Protein AF-R7ILQ0-F1 (afdb_monomer)

Secondary structure (DSSP, 8-state):
-------PPPHHHHHS-HHHHTT-SS-HHHHHTTB-HHHHHHHHHHHHTTTSS-HHHHHHHHHHHHHHHHH-TT---B--TTHHHHHHHHHHHHHT-SSHHHHHHHHHHHHHHHHHHHS-TTT-HHHHHHHHHHHHHHHHHHH-

Nearest PDB structures (foldseek):
  8tn1-assembly1_B  TM=2.623E-01  e=5.154E+00  synthetic construct
  5oxf-assembly1_A  TM=2.285E-01  e=9.347E+00  Campylobacter jejuni

pLDDT: mean 87.22, std 15.21, range [43.28, 98.5]

Foldseek 3Di:
DDDPPPPPDDPCCVVPNPLLVVQFVDDLCVQLVQFDPLLSQLLVLLSCLVRPPHNLVSLVVSLVSLVVCLVPVVHQGGNPVPNVVVLVRLLVSLCPDPPNLSSVLSSQLSVLSVVLSVDRSVPSVVSSVSNSVSSVSSNVVVVD

Radius of gyration: 16.7 Å; Cα contacts (8 Å, |Δi|>4): 159; chains: 1; bounding box: 58×44×39 Å

Mean predicted aligned error: 7.07 Å

Sequence (144 aa):
MPISEVAGASKEAVNHPSHYAAHYRREVIELTSHFDFTTGNALKYVLRCRFKGRPTEDLQKAHWYLNYFSDHPESGFLKSEGLEPVLADFLTDLANQKDQLFGEEAGRFVRNLVAAVQLAPEFWAPELEAAKTALETLIKASEA

Solvent-accessible surface area (backbone atoms only — not comparable to full-atom values): 7935 Å² total; per-residue (Å²): 132,85,80,78,80,77,80,69,78,49,70,56,57,72,78,57,39,68,83,51,65,78,66,34,99,61,59,70,62,69,56,31,68,32,34,34,76,51,63,18,46,22,50,49,24,55,76,41,17,85,73,75,84,45,38,43,64,26,33,53,49,15,52,51,30,51,51,51,35,73,76,36,68,89,51,49,55,62,50,67,83,78,37,62,71,50,49,50,50,53,46,53,37,26,66,66,36,90,54,54,68,57,14,52,30,53,36,47,22,53,54,20,47,57,51,22,42,72,39,57,83,93,62,18,59,67,31,45,51,50,19,50,54,24,46,54,52,53,36,58,63,58,76,108

Structure (mmCIF, N/CA/C/O backbone):
data_AF-R7ILQ0-F1
#
_entry.id   AF-R7ILQ0-F1
#
loop_
_atom_site.group_PDB
_atom_site.id
_atom_site.type_symbol
_atom_site.label_atom_id
_atom_site.label_alt_id
_atom_site.label_comp_id
_atom_site.label_asym_id
_atom_site.label_entity_id
_atom_site.label_seq_id
_atom_site.pdbx_PDB_ins_code
_atom_site.Cartn_x
_atom_site.Cartn_y
_atom_site.Cartn_z
_atom_site.occupancy
_atom_site.B_iso_or_equiv
_atom_site.auth_seq_id
_atom_site.auth_comp_id
_atom_site.auth_asym_id
_atom_site.auth_atom_id
_atom_site.pdbx_PDB_model_num
ATOM 1 N N . MET A 1 1 ? -39.897 -33.318 6.887 1.00 43.28 1 MET A N 1
ATOM 2 C CA . MET A 1 1 ? -39.247 -32.087 7.386 1.00 43.28 1 MET A CA 1
ATOM 3 C C . MET A 1 1 ? -38.872 -31.252 6.176 1.00 43.28 1 MET A C 1
ATOM 5 O O . MET A 1 1 ? -38.274 -31.839 5.280 1.00 43.28 1 MET A O 1
ATOM 9 N N . PRO A 1 2 ? -39.259 -29.970 6.068 1.00 51.66 2 PRO A N 1
ATOM 10 C CA . PRO A 1 2 ? -38.784 -29.157 4.965 1.00 51.66 2 PRO A CA 1
ATOM 11 C C . PRO A 1 2 ? -37.324 -28.786 5.238 1.00 51.66 2 PRO A C 1
ATOM 13 O O . PRO A 1 2 ? -36.953 -28.398 6.344 1.00 51.66 2 PRO A O 1
ATOM 16 N N . ILE A 1 3 ? -36.500 -28.986 4.221 1.00 52.72 3 ILE A N 1
ATOM 17 C CA . ILE A 1 3 ? -35.118 -28.522 4.138 1.00 52.72 3 ILE A CA 1
ATOM 18 C C . ILE A 1 3 ? -35.160 -26.993 4.128 1.00 52.72 3 ILE A C 1
ATOM 20 O O . ILE A 1 3 ? -35.734 -26.399 3.219 1.00 52.72 3 ILE A O 1
ATOM 24 N N . SER A 1 4 ? -34.616 -26.369 5.173 1.00 52.75 4 SER A N 1
ATOM 25 C CA . SER A 1 4 ? -34.466 -24.920 5.256 1.00 52.75 4 SER A CA 1
ATOM 26 C C . SER A 1 4 ? -33.543 -24.450 4.136 1.00 52.75 4 SER A C 1
ATOM 28 O O . SER A 1 4 ? -32.3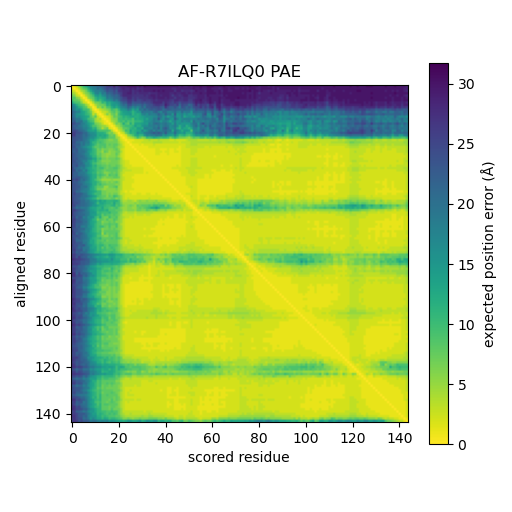84 -24.862 4.067 1.00 52.75 4 SER A O 1
ATOM 30 N N . GLU A 1 5 ? -34.072 -23.600 3.269 1.00 48.91 5 GLU A N 1
ATOM 31 C CA . GLU A 1 5 ? -33.345 -22.928 2.204 1.00 48.91 5 GLU A CA 1
ATOM 32 C C . GLU A 1 5 ? -32.242 -22.064 2.833 1.00 48.91 5 GLU A C 1
ATOM 34 O O . GLU A 1 5 ? -32.508 -21.073 3.515 1.00 48.91 5 GLU A O 1
ATOM 39 N N . VAL A 1 6 ? -30.985 -22.491 2.684 1.00 56.09 6 VAL A N 1
ATOM 40 C CA . VAL A 1 6 ? -29.831 -21.679 3.071 1.00 56.09 6 VAL A CA 1
ATOM 41 C C . VAL A 1 6 ? -29.807 -20.511 2.098 1.00 56.09 6 VAL A C 1
ATOM 43 O O . VAL A 1 6 ? -29.446 -20.684 0.936 1.00 56.09 6 VAL A O 1
ATOM 46 N N . ALA A 1 7 ? -30.244 -19.341 2.565 1.00 52.03 7 ALA A N 1
ATOM 47 C CA . ALA A 1 7 ? -30.179 -18.098 1.815 1.00 52.03 7 ALA A CA 1
ATOM 48 C C . ALA A 1 7 ? -28.721 -17.851 1.397 1.00 52.03 7 ALA A C 1
ATOM 50 O O . ALA A 1 7 ? -27.888 -17.424 2.198 1.00 52.03 7 ALA A O 1
ATOM 51 N N . GLY A 1 8 ? -28.399 -18.191 0.148 1.00 47.47 8 GLY A N 1
ATOM 52 C CA . GLY A 1 8 ? -27.105 -17.902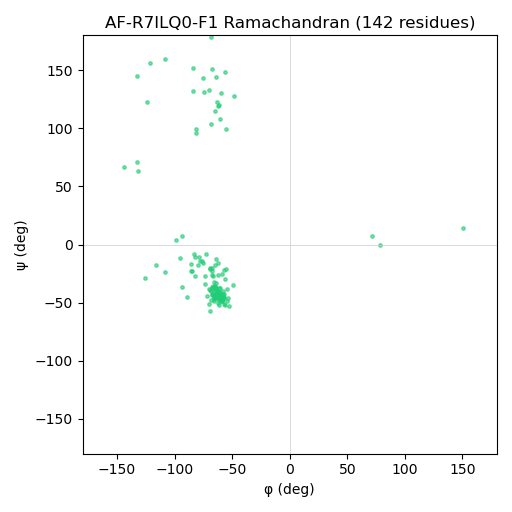 -0.445 1.00 47.47 8 GLY A CA 1
ATOM 53 C C . GLY A 1 8 ? -26.896 -16.395 -0.435 1.00 47.47 8 GLY A C 1
ATOM 54 O O . GLY A 1 8 ? -27.78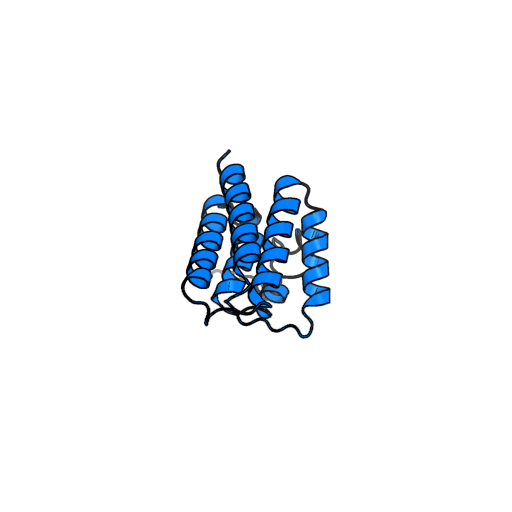6 -15.646 -0.843 1.00 47.47 8 GLY A O 1
ATOM 55 N N . ALA A 1 9 ? -25.737 -15.948 0.053 1.00 54.34 9 ALA A N 1
ATOM 56 C CA . ALA A 1 9 ? -25.333 -14.553 -0.066 1.00 54.34 9 ALA A CA 1
ATOM 57 C C . ALA A 1 9 ? -25.545 -14.105 -1.523 1.00 54.34 9 ALA A C 1
ATOM 59 O O . ALA A 1 9 ? -25.131 -14.804 -2.452 1.00 54.34 9 ALA A O 1
ATOM 60 N N . SER A 1 10 ? -26.255 -12.990 -1.725 1.00 52.25 10 SER A N 1
ATOM 61 C CA . SER A 1 10 ? -26.574 -12.506 -3.070 1.00 52.25 10 SER A CA 1
ATOM 62 C C . SER A 1 10 ? -25.285 -12.311 -3.874 1.00 52.25 10 SER A C 1
ATOM 64 O O . SER A 1 10 ? -24.246 -11.961 -3.310 1.00 52.25 10 SER A O 1
ATOM 66 N N . LYS A 1 11 ? -25.336 -12.507 -5.200 1.00 55.91 11 LYS A N 1
ATOM 67 C CA . LYS A 1 11 ? -24.202 -12.186 -6.089 1.00 55.91 11 LYS A CA 1
ATOM 68 C C . LYS A 1 11 ? -23.664 -10.776 -5.827 1.00 55.91 11 LYS A C 1
ATOM 70 O O . LYS A 1 11 ? -22.459 -10.594 -5.852 1.00 55.91 11 LYS A O 1
ATOM 75 N N . GLU A 1 12 ? -24.535 -9.831 -5.485 1.00 58.06 12 GLU A N 1
ATOM 76 C CA . GLU A 1 12 ? -24.178 -8.470 -5.077 1.00 58.06 12 GLU A CA 1
ATOM 77 C C . GLU A 1 12 ? -23.335 -8.412 -3.799 1.00 58.06 12 GLU A C 1
ATOM 79 O O . GLU A 1 12 ? -22.376 -7.661 -3.742 1.00 58.06 12 GLU A O 1
ATOM 84 N N . ALA A 1 13 ? -23.625 -9.225 -2.780 1.00 56.88 13 ALA A N 1
ATOM 85 C CA . ALA A 1 13 ? -22.817 -9.267 -1.559 1.00 56.88 13 ALA A CA 1
ATOM 86 C C . ALA A 1 13 ? -21.403 -9.831 -1.799 1.00 56.88 13 ALA A C 1
ATOM 88 O O . ALA A 1 13 ? -20.497 -9.567 -1.008 1.00 56.88 13 ALA A O 1
ATOM 89 N N . VAL A 1 14 ? -21.229 -10.615 -2.869 1.00 60.88 14 VAL A N 1
ATOM 90 C CA . VAL A 1 14 ? -19.943 -11.186 -3.298 1.00 60.88 14 VAL A CA 1
ATOM 91 C C . VAL A 1 14 ? -19.205 -10.240 -4.245 1.00 60.88 14 VAL A C 1
ATOM 93 O O . VAL A 1 14 ? -18.008 -10.035 -4.075 1.00 60.88 14 VAL A O 1
ATOM 96 N N . ASN A 1 15 ? -19.918 -9.669 -5.216 1.00 59.16 15 ASN A N 1
ATOM 97 C CA . ASN A 1 15 ? -19.357 -8.814 -6.259 1.00 59.16 15 ASN A CA 1
ATOM 98 C C . ASN A 1 15 ? -19.166 -7.368 -5.799 1.00 59.16 15 ASN A C 1
ATOM 100 O O . ASN A 1 15 ? -18.285 -6.726 -6.336 1.00 59.16 15 ASN A O 1
ATOM 104 N N . HIS A 1 16 ? -19.963 -6.898 -4.830 1.00 56.72 16 HIS A N 1
ATOM 105 C CA . HIS A 1 16 ? -19.955 -5.547 -4.254 1.00 56.72 16 HIS A CA 1
ATOM 106 C C . HIS A 1 16 ? -20.254 -5.581 -2.742 1.00 56.72 16 HIS A C 1
ATOM 108 O O . HIS A 1 16 ? -21.312 -5.125 -2.288 1.00 56.72 16 HIS A O 1
ATOM 114 N N . PRO A 1 17 ? -19.363 -6.148 -1.906 1.00 58.56 17 PRO A N 1
ATOM 115 C CA . PRO A 1 17 ? -19.637 -6.278 -0.482 1.00 58.56 17 PRO A CA 1
ATOM 116 C C . PRO A 1 17 ? -19.789 -4.893 0.165 1.00 58.56 17 PRO A C 1
ATOM 118 O O . PRO A 1 17 ? -18.867 -4.076 0.153 1.00 58.56 17 PRO A O 1
ATOM 121 N N . SER A 1 18 ? -20.937 -4.640 0.798 1.00 55.31 18 SER A N 1
ATOM 122 C CA . SER A 1 18 ? -21.299 -3.328 1.367 1.00 55.31 18 SER A CA 1
ATOM 123 C C . SER A 1 18 ? -20.304 -2.770 2.395 1.00 55.31 18 SER A C 1
ATOM 125 O O . SER A 1 18 ? -20.247 -1.561 2.602 1.00 55.31 18 SER A O 1
ATOM 127 N N . HIS A 1 19 ? -19.490 -3.628 3.017 1.00 57.44 19 HIS A N 1
ATOM 128 C CA . HIS A 1 19 ? -18.466 -3.231 3.985 1.00 57.44 19 HIS A CA 1
ATOM 129 C C . HIS A 1 19 ? -17.180 -2.665 3.352 1.00 57.44 19 HIS A C 1
ATOM 131 O O . HIS A 1 19 ? -16.371 -2.103 4.081 1.00 57.44 19 HIS A O 1
ATOM 137 N N . TYR A 1 20 ? -16.984 -2.773 2.030 1.00 46.91 20 TYR A N 1
ATOM 138 C CA . TYR A 1 20 ? -15.913 -2.065 1.306 1.00 46.91 20 TYR A CA 1
ATOM 139 C C . TYR A 1 20 ? -16.396 -0.724 0.733 1.00 46.91 20 TYR A C 1
ATOM 141 O O . TYR A 1 20 ? -15.667 0.266 0.791 1.00 46.91 20 TYR A O 1
ATOM 149 N N . ALA A 1 21 ? -17.650 -0.672 0.266 1.00 51.62 21 ALA A N 1
ATOM 150 C CA . ALA A 1 21 ? -18.258 0.507 -0.363 1.00 51.62 21 ALA A CA 1
ATOM 151 C C . ALA A 1 21 ? -18.373 1.738 0.562 1.00 51.62 21 ALA A C 1
ATOM 153 O O . ALA A 1 21 ? -18.590 2.850 0.092 1.00 51.62 21 ALA A O 1
ATOM 154 N N . ALA A 1 22 ? -18.232 1.560 1.880 1.00 59.78 22 ALA A N 1
ATOM 155 C CA . ALA A 1 22 ? -18.287 2.652 2.850 1.00 59.78 22 ALA A CA 1
ATOM 156 C C . ALA A 1 22 ? -16.965 3.434 3.000 1.00 59.78 22 ALA A C 1
ATOM 158 O O . ALA A 1 22 ? -16.958 4.471 3.663 1.00 59.78 22 ALA A O 1
ATOM 159 N N . HIS A 1 23 ? -15.855 2.942 2.438 1.00 72.75 23 HIS A N 1
ATOM 160 C CA . HIS A 1 23 ? -14.513 3.448 2.762 1.00 72.75 23 HIS A CA 1
ATOM 161 C C . HIS A 1 23 ? -13.689 3.888 1.556 1.00 72.75 23 HIS A C 1
ATOM 163 O O . HIS A 1 23 ? -12.862 4.786 1.706 1.00 72.75 23 HIS A O 1
ATOM 169 N N . TYR A 1 24 ? -13.938 3.285 0.394 1.00 88.81 24 TYR A N 1
ATOM 170 C CA . TYR A 1 24 ? -13.336 3.661 -0.878 1.00 88.81 24 TYR A CA 1
ATOM 171 C C . TYR A 1 24 ? -14.425 3.752 -1.947 1.00 88.81 24 TYR A C 1
ATOM 173 O O . TYR A 1 24 ? -15.377 2.971 -1.946 1.00 88.81 24 TYR A O 1
ATOM 181 N N . ARG A 1 25 ? -14.274 4.694 -2.876 1.00 90.00 25 ARG A N 1
ATOM 182 C CA . ARG A 1 25 ? -15.153 4.876 -4.040 1.00 90.00 25 ARG A CA 1
ATOM 183 C C . ARG A 1 25 ? -15.011 3.740 -5.053 1.00 90.00 25 ARG A C 1
ATOM 185 O O . ARG A 1 25 ? -15.906 3.547 -5.870 1.00 90.00 25 ARG A O 1
ATOM 192 N N . ARG A 1 26 ? -13.887 3.024 -4.993 1.00 90.88 26 ARG A N 1
ATOM 193 C CA . ARG A 1 26 ? -13.526 1.884 -5.838 1.00 90.88 26 ARG A CA 1
ATOM 194 C C . ARG A 1 26 ? -13.281 0.640 -5.012 1.00 90.88 26 ARG A C 1
ATOM 196 O O . ARG A 1 26 ? -12.897 0.708 -3.843 1.00 90.88 26 ARG A O 1
ATOM 203 N N . GLU A 1 27 ? -13.429 -0.511 -5.641 1.00 90.75 27 GLU A N 1
ATOM 204 C CA . GLU A 1 27 ? -13.045 -1.767 -5.022 1.00 90.75 27 GLU A CA 1
ATOM 205 C C . GLU A 1 27 ? -11.526 -1.933 -5.022 1.00 90.75 27 GLU A C 1
ATOM 207 O O . GLU A 1 27 ? -10.835 -1.601 -5.982 1.00 90.75 27 GLU A O 1
ATOM 212 N N . VAL A 1 28 ? -10.980 -2.518 -3.952 1.00 93.38 28 VAL A N 1
ATOM 213 C CA . VAL A 1 28 ? -9.529 -2.768 -3.829 1.00 93.38 28 VAL A CA 1
ATOM 214 C C . VAL A 1 28 ? -8.996 -3.607 -4.998 1.00 93.38 28 VAL A C 1
ATOM 216 O O . VAL A 1 28 ? -7.842 -3.454 -5.404 1.00 93.38 28 VAL A O 1
ATOM 219 N N . ILE A 1 29 ? -9.830 -4.480 -5.573 1.00 94.06 29 ILE A N 1
ATOM 220 C CA . ILE A 1 29 ? -9.449 -5.270 -6.746 1.00 94.06 29 ILE A CA 1
ATOM 221 C C . ILE A 1 29 ? -9.183 -4.398 -7.979 1.00 94.06 29 ILE A C 1
ATOM 223 O O . ILE A 1 29 ? -8.273 -4.723 -8.735 1.00 94.06 29 ILE A O 1
ATOM 227 N N . GLU A 1 30 ? -9.887 -3.271 -8.148 1.00 95.75 30 GLU A N 1
ATOM 228 C CA . GLU A 1 30 ? -9.654 -2.352 -9.268 1.00 95.75 30 GLU A CA 1
ATOM 229 C C . GLU A 1 30 ? -8.212 -1.845 -9.248 1.00 95.75 30 GLU A C 1
ATOM 231 O O . GLU A 1 30 ? -7.524 -1.963 -10.254 1.00 95.75 30 GLU A O 1
ATOM 236 N N . LEU A 1 31 ? -7.708 -1.394 -8.091 1.00 96.19 31 LEU A N 1
ATOM 237 C CA . LEU A 1 31 ? -6.316 -0.949 -7.961 1.00 96.19 31 LEU A CA 1
ATOM 238 C C . LEU A 1 31 ? -5.329 -2.114 -8.050 1.00 96.19 31 LEU A C 1
ATOM 240 O O . LEU A 1 31 ? -4.379 -2.066 -8.824 1.00 96.19 31 LEU A O 1
ATOM 244 N N . THR A 1 32 ? -5.543 -3.170 -7.265 1.00 97.06 32 THR A N 1
ATOM 245 C CA . THR A 1 32 ? -4.576 -4.279 -7.167 1.00 97.06 32 THR A CA 1
ATOM 246 C C . THR A 1 32 ? -4.448 -5.092 -8.455 1.00 97.06 32 THR A C 1
ATOM 248 O O . THR A 1 32 ? -3.410 -5.710 -8.655 1.00 97.06 32 THR A O 1
ATOM 251 N N . SER A 1 33 ? -5.434 -5.046 -9.360 1.00 96.62 33 SER A N 1
ATOM 252 C CA . SER A 1 33 ? -5.356 -5.683 -10.684 1.00 96.62 33 SER A CA 1
ATOM 253 C C . SER A 1 33 ? -4.292 -5.081 -11.610 1.00 96.62 33 SER A C 1
ATOM 255 O O . SER A 1 33 ? -3.892 -5.723 -12.582 1.00 96.62 33 SER A O 1
ATOM 257 N N . HIS A 1 34 ? -3.811 -3.870 -11.310 1.00 97.31 34 HIS A N 1
ATOM 258 C CA . HIS A 1 34 ? -2.691 -3.257 -12.022 1.00 97.31 34 HIS A CA 1
ATOM 259 C C . HIS A 1 34 ? -1.335 -3.812 -11.592 1.00 97.31 34 HIS A C 1
ATOM 261 O O . HIS A 1 34 ? -0.347 -3.580 -12.278 1.00 97.31 34 HIS A O 1
ATOM 267 N N . PHE A 1 35 ? -1.276 -4.526 -10.476 1.00 96.38 35 PHE A N 1
ATOM 268 C CA . PHE A 1 35 ? -0.047 -5.019 -9.882 1.00 96.38 35 PHE A CA 1
ATOM 269 C C . PHE A 1 35 ? 0.053 -6.528 -10.071 1.00 96.38 35 PHE A C 1
ATOM 271 O O . PHE A 1 35 ? -0.945 -7.224 -10.278 1.00 96.38 35 PHE A O 1
ATOM 278 N N . ASP A 1 36 ? 1.265 -7.052 -9.970 1.00 95.25 36 ASP A N 1
ATOM 279 C CA . ASP A 1 36 ? 1.455 -8.489 -9.881 1.00 95.25 36 ASP A CA 1
ATOM 280 C C . ASP A 1 36 ? 0.931 -9.070 -8.559 1.00 95.25 36 ASP A C 1
ATOM 282 O O . ASP A 1 36 ? 0.438 -8.375 -7.664 1.00 95.25 36 ASP A O 1
ATOM 286 N N . PHE A 1 37 ? 1.040 -10.392 -8.421 1.00 95.62 37 PHE A N 1
ATOM 287 C CA . PHE A 1 37 ? 0.566 -11.072 -7.225 1.00 95.62 37 PHE A CA 1
ATOM 288 C C . PHE A 1 37 ? 1.228 -10.537 -5.948 1.00 95.62 37 PHE A C 1
ATOM 290 O O . PHE A 1 37 ? 0.541 -10.344 -4.946 1.00 95.62 37 PHE A O 1
ATOM 297 N N . THR A 1 38 ? 2.539 -10.306 -5.956 1.00 96.56 38 THR A N 1
ATOM 298 C CA . THR A 1 38 ? 3.293 -9.934 -4.754 1.00 96.56 38 THR A CA 1
ATOM 299 C C . THR A 1 38 ? 2.918 -8.530 -4.288 1.00 96.56 38 THR A C 1
ATOM 301 O O . THR A 1 38 ? 2.428 -8.345 -3.169 1.00 96.56 38 THR A O 1
ATOM 304 N N . THR A 1 39 ? 3.081 -7.543 -5.164 1.00 96.12 39 THR A N 1
ATOM 305 C CA . THR A 1 39 ? 2.874 -6.123 -4.852 1.00 96.12 39 THR A CA 1
ATOM 306 C C . THR A 1 39 ? 1.387 -5.783 -4.725 1.00 96.12 39 THR A C 1
ATOM 308 O O . THR A 1 39 ? 0.990 -5.038 -3.824 1.00 96.12 39 THR A O 1
ATOM 311 N N . GLY A 1 40 ? 0.529 -6.442 -5.511 1.00 97.19 40 GLY A N 1
ATOM 312 C CA . GLY A 1 40 ? -0.923 -6.355 -5.374 1.00 97.19 40 GLY A CA 1
ATOM 313 C C . GLY A 1 40 ? -1.423 -6.903 -4.035 1.00 97.19 40 GLY A C 1
ATOM 314 O O . GLY A 1 40 ? -2.320 -6.319 -3.422 1.00 97.19 40 GLY A O 1
ATOM 315 N N . ASN A 1 41 ? -0.825 -7.982 -3.511 1.00 97.94 41 ASN A N 1
ATOM 316 C CA . ASN A 1 41 ? -1.150 -8.445 -2.160 1.00 97.94 41 ASN A CA 1
ATOM 317 C C . ASN A 1 41 ? -0.688 -7.447 -1.092 1.00 97.94 41 ASN A C 1
ATOM 319 O O . ASN A 1 41 ? -1.474 -7.176 -0.185 1.00 97.94 41 ASN A O 1
ATOM 323 N N . ALA A 1 42 ? 0.517 -6.878 -1.198 1.00 97.50 42 ALA A N 1
ATOM 324 C CA . ALA A 1 42 ? 0.984 -5.858 -0.255 1.00 97.50 42 ALA A CA 1
ATOM 325 C C . ALA A 1 42 ? -0.020 -4.689 -0.152 1.00 97.50 42 ALA A C 1
ATOM 327 O O . ALA A 1 42 ? -0.475 -4.364 0.947 1.00 97.50 42 ALA A O 1
ATOM 328 N N . LEU A 1 43 ? -0.472 -4.156 -1.296 1.00 97.19 43 LEU A N 1
ATOM 329 C CA . LEU A 1 43 ? -1.540 -3.145 -1.373 1.00 97.19 43 LEU A CA 1
ATOM 330 C C . LEU A 1 43 ? -2.843 -3.602 -0.733 1.00 97.19 43 LEU A C 1
ATOM 332 O O . LEU A 1 43 ? -3.400 -2.903 0.114 1.00 97.19 43 LEU A O 1
ATOM 336 N N . LYS A 1 44 ? -3.324 -4.787 -1.116 1.00 96.31 44 LYS A N 1
ATOM 337 C CA . LYS A 1 44 ? -4.582 -5.339 -0.610 1.00 96.31 44 LYS A CA 1
ATOM 338 C C . LYS A 1 44 ? -4.604 -5.381 0.913 1.00 96.31 44 LYS A C 1
ATOM 340 O O . LYS A 1 44 ? -5.616 -5.030 1.510 1.00 96.31 44 LYS A O 1
ATOM 345 N N . TYR A 1 45 ? -3.527 -5.849 1.537 1.00 97.06 45 TYR A N 1
ATOM 346 C CA . TYR A 1 45 ? -3.472 -6.009 2.986 1.00 97.06 45 TYR A CA 1
ATOM 347 C C . TYR A 1 45 ? -3.461 -4.661 3.722 1.00 97.06 45 TYR A C 1
ATOM 349 O O . TYR A 1 45 ? -4.186 -4.526 4.706 1.00 97.06 45 TYR A O 1
ATOM 357 N N . VAL A 1 46 ? -2.755 -3.642 3.213 1.00 96.81 46 VAL A N 1
ATOM 358 C CA . VAL A 1 46 ? -2.820 -2.276 3.775 1.00 96.81 46 VAL A CA 1
ATOM 359 C C . VAL A 1 46 ? -4.224 -1.702 3.665 1.00 96.81 46 VAL A C 1
ATOM 361 O O . VAL A 1 46 ? -4.788 -1.258 4.659 1.00 96.81 46 VAL A O 1
ATOM 364 N N . LEU A 1 47 ? -4.818 -1.758 2.473 1.00 94.94 47 LEU A N 1
ATOM 365 C CA . LEU A 1 47 ? -6.143 -1.187 2.238 1.00 94.94 47 LEU A CA 1
ATOM 366 C C . LEU A 1 47 ? -7.231 -1.937 3.013 1.00 94.94 47 LEU A C 1
ATOM 368 O O . LEU A 1 47 ? -8.240 -1.346 3.363 1.00 94.94 47 LEU A O 1
ATOM 372 N N . ARG A 1 48 ? -7.043 -3.227 3.318 1.00 92.19 48 ARG A N 1
ATOM 373 C CA . ARG A 1 48 ? -8.026 -4.055 4.032 1.00 92.19 48 ARG A CA 1
ATOM 374 C C . ARG A 1 48 ? -7.961 -3.957 5.557 1.00 92.19 48 ARG A C 1
ATOM 376 O O . ARG A 1 48 ? -8.958 -4.279 6.211 1.00 92.19 48 ARG A O 1
ATOM 383 N N . CYS A 1 49 ? -6.830 -3.552 6.132 1.00 91.81 49 CYS A N 1
ATOM 384 C CA . CYS A 1 49 ? -6.519 -3.783 7.548 1.00 91.81 49 CYS A CA 1
ATOM 385 C C . CYS A 1 49 ? -7.549 -3.183 8.528 1.00 91.81 49 CYS A C 1
ATOM 387 O O . CYS A 1 49 ? -7.748 -3.693 9.632 1.00 91.81 49 CYS A O 1
ATOM 389 N N . ARG A 1 50 ? -8.276 -2.136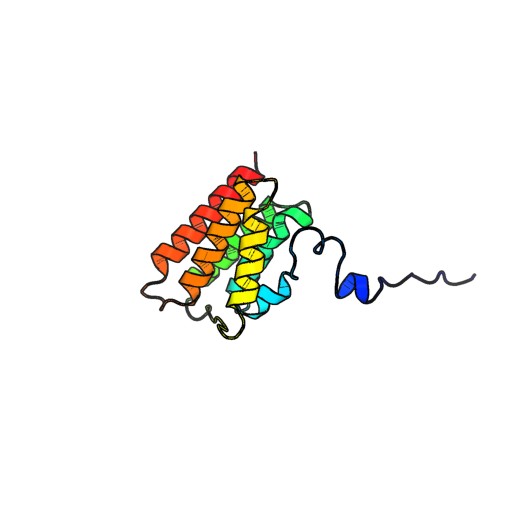 8.123 1.00 84.75 50 ARG A N 1
ATOM 390 C CA . ARG A 1 50 ? -9.310 -1.482 8.940 1.00 84.75 50 ARG A CA 1
ATOM 391 C C . ARG A 1 50 ? -10.681 -2.170 8.902 1.00 84.75 50 ARG A C 1
ATOM 393 O O . ARG A 1 50 ? -11.534 -1.823 9.709 1.00 84.75 50 ARG A O 1
ATOM 400 N N . PHE A 1 51 ? -10.894 -3.174 8.047 1.00 79.56 51 PHE A N 1
ATOM 401 C CA . PHE A 1 51 ? -12.231 -3.749 7.807 1.00 79.56 51 PHE A CA 1
ATOM 402 C C . PHE A 1 51 ? -12.443 -5.151 8.380 1.00 79.56 51 PHE A C 1
ATOM 404 O O . PHE A 1 51 ? -13.577 -5.569 8.597 1.00 79.56 51 PHE A O 1
ATOM 411 N N . LYS A 1 52 ? -11.369 -5.915 8.602 1.00 74.94 52 LYS A N 1
ATOM 412 C CA . LYS A 1 52 ? -11.452 -7.333 9.012 1.00 74.94 52 LYS A CA 1
ATOM 413 C C . LYS A 1 52 ? -11.267 -7.549 10.519 1.00 74.94 52 LYS A C 1
ATOM 415 O O . LYS A 1 52 ? -11.229 -8.691 10.966 1.00 74.94 52 LYS A O 1
ATOM 420 N N . GLY A 1 53 ? -11.136 -6.469 11.295 1.00 77.25 53 GLY A N 1
ATOM 421 C CA . GLY A 1 53 ? -10.962 -6.518 12.752 1.00 77.25 53 GLY A CA 1
ATOM 422 C C . GLY A 1 53 ? -9.591 -7.019 13.222 1.00 77.25 53 GLY A C 1
ATOM 423 O O . GLY A 1 53 ? -9.407 -7.217 14.417 1.00 77.25 53 GLY A O 1
ATOM 424 N N . ARG A 1 54 ? -8.633 -7.224 12.305 1.00 88.56 54 ARG A N 1
ATOM 425 C CA . ARG A 1 54 ? -7.265 -7.686 12.602 1.00 88.56 54 ARG A CA 1
ATOM 426 C C . ARG A 1 54 ? -6.213 -6.828 11.892 1.00 88.56 54 ARG A C 1
ATOM 428 O O . ARG A 1 54 ? -5.509 -7.307 11.005 1.00 88.56 54 ARG A O 1
ATOM 435 N N . PRO A 1 55 ? -6.141 -5.535 12.237 1.00 91.81 55 PRO A N 1
ATOM 436 C CA . PRO A 1 55 ? -5.309 -4.570 11.528 1.00 91.81 55 PRO A CA 1
ATOM 437 C C . PRO A 1 55 ? -3.821 -4.908 11.570 1.00 91.81 55 PRO A C 1
ATOM 439 O O . PRO A 1 55 ? -3.167 -4.862 10.535 1.00 91.81 55 PRO A O 1
ATOM 442 N N . THR A 1 56 ? -3.305 -5.296 12.735 1.00 95.00 56 THR A N 1
ATOM 443 C CA . THR A 1 56 ? -1.891 -5.629 12.928 1.00 95.00 56 THR A CA 1
ATOM 444 C C . THR A 1 56 ? -1.477 -6.829 12.082 1.00 95.00 56 THR A C 1
ATOM 446 O O . THR A 1 56 ? -0.485 -6.750 11.365 1.00 95.00 56 THR A O 1
ATOM 449 N N . GLU A 1 57 ? -2.269 -7.910 12.087 1.00 95.75 57 GLU A N 1
ATOM 450 C CA . GLU A 1 57 ? -2.011 -9.104 11.264 1.00 95.75 57 GLU A CA 1
ATOM 451 C C . GLU A 1 57 ? -1.993 -8.760 9.767 1.00 95.75 57 GLU A C 1
ATOM 453 O O . GLU A 1 57 ? -1.108 -9.207 9.035 1.00 95.75 57 GLU A O 1
ATOM 458 N N . ASP A 1 58 ? -2.942 -7.939 9.308 1.00 96.31 58 ASP A N 1
ATOM 459 C CA . ASP A 1 58 ? -2.997 -7.506 7.912 1.00 96.31 58 ASP A CA 1
ATOM 460 C C . ASP A 1 58 ? -1.768 -6.653 7.544 1.00 96.31 58 ASP A C 1
ATOM 462 O O . ASP A 1 58 ? -1.118 -6.919 6.534 1.00 96.31 58 ASP A O 1
ATOM 466 N N . LEU A 1 59 ? -1.385 -5.683 8.376 1.00 97.81 59 LEU A N 1
ATOM 467 C CA . LEU A 1 59 ? -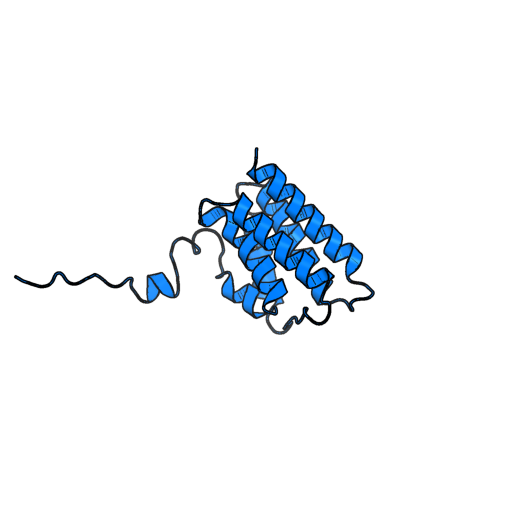0.224 -4.822 8.121 1.00 97.81 59 LEU A CA 1
ATOM 468 C C . LEU A 1 59 ? 1.103 -5.595 8.157 1.00 97.81 59 LEU A C 1
ATOM 470 O O . LEU A 1 59 ? 1.946 -5.414 7.278 1.00 97.81 59 LEU A O 1
ATOM 474 N N . GLN A 1 60 ? 1.271 -6.517 9.106 1.00 97.31 60 GLN A N 1
ATOM 475 C CA . GLN A 1 60 ? 2.423 -7.422 9.144 1.00 97.31 60 GLN A CA 1
ATOM 476 C C . GLN A 1 60 ? 2.472 -8.311 7.896 1.00 97.31 60 GLN A C 1
ATOM 478 O O . GLN A 1 60 ? 3.546 -8.565 7.345 1.00 97.31 60 GLN A O 1
ATOM 483 N N . LYS A 1 61 ? 1.313 -8.754 7.392 1.00 97.56 61 LYS A N 1
ATOM 484 C CA . LYS A 1 61 ? 1.253 -9.527 6.150 1.00 97.56 61 LYS A CA 1
ATOM 485 C C . LYS A 1 61 ? 1.628 -8.682 4.932 1.00 97.56 61 LYS A C 1
ATOM 487 O O . LYS A 1 61 ? 2.351 -9.185 4.075 1.00 97.56 61 LYS A O 1
ATOM 492 N N . ALA A 1 62 ? 1.202 -7.420 4.864 1.00 97.81 62 ALA A N 1
ATOM 493 C CA . ALA A 1 62 ? 1.645 -6.485 3.828 1.00 97.81 62 ALA A CA 1
ATOM 494 C C . ALA A 1 62 ? 3.169 -6.295 3.852 1.00 97.81 62 ALA A C 1
ATOM 496 O O . ALA A 1 62 ? 3.815 -6.395 2.810 1.00 97.81 62 ALA A O 1
ATOM 497 N N . HIS A 1 63 ? 3.744 -6.114 5.043 1.00 97.62 63 HIS A N 1
ATOM 498 C CA . HIS A 1 63 ? 5.189 -5.998 5.238 1.00 97.62 63 HIS A CA 1
ATOM 499 C C . HIS A 1 63 ? 5.941 -7.249 4.773 1.00 97.62 63 HIS A C 1
ATOM 501 O O . HIS A 1 63 ? 6.970 -7.154 4.109 1.00 97.62 63 HIS A O 1
ATOM 507 N N . TRP A 1 64 ? 5.401 -8.438 5.052 1.00 97.62 64 TRP A N 1
ATOM 508 C CA . TRP A 1 64 ? 5.965 -9.692 4.557 1.00 97.62 64 TRP A CA 1
ATOM 509 C C . TRP A 1 64 ? 6.001 -9.757 3.020 1.00 97.62 64 TRP A C 1
ATOM 511 O O . TRP A 1 64 ? 7.026 -10.136 2.460 1.00 97.62 64 TRP A O 1
ATOM 521 N N . TYR A 1 65 ? 4.926 -9.351 2.331 1.00 97.56 65 TYR A N 1
ATOM 522 C CA . TYR A 1 65 ? 4.911 -9.300 0.860 1.00 97.56 65 TYR A CA 1
ATOM 523 C C . TYR A 1 65 ? 5.905 -8.279 0.302 1.00 97.56 65 TYR A C 1
ATOM 525 O O . TYR A 1 65 ? 6.538 -8.542 -0.716 1.00 97.56 65 TYR A O 1
ATOM 533 N N . LEU A 1 66 ? 6.060 -7.135 0.970 1.00 95.44 66 LEU A N 1
ATOM 534 C CA . LEU A 1 66 ? 7.001 -6.103 0.547 1.00 95.44 66 LEU A CA 1
ATOM 535 C C . LEU A 1 66 ? 8.463 -6.557 0.696 1.00 95.44 66 LEU A C 1
ATOM 537 O O . LEU A 1 66 ? 9.286 -6.286 -0.173 1.00 95.44 66 LEU A O 1
ATOM 541 N N . ASN A 1 67 ? 8.774 -7.301 1.759 1.00 94.88 67 ASN A N 1
ATOM 542 C CA . ASN A 1 67 ? 10.080 -7.942 1.912 1.00 94.88 67 ASN A CA 1
ATOM 543 C C . ASN A 1 67 ? 10.306 -9.022 0.851 1.00 94.88 67 ASN A C 1
ATOM 545 O O . ASN A 1 67 ? 11.370 -9.060 0.249 1.00 94.88 67 ASN A O 1
ATOM 549 N N . TYR A 1 68 ? 9.292 -9.844 0.563 1.00 95.25 68 TYR A N 1
ATOM 550 C CA . TYR A 1 68 ? 9.392 -10.846 -0.499 1.00 95.25 68 TYR A CA 1
ATOM 551 C C . TYR A 1 68 ? 9.738 -10.203 -1.848 1.00 95.25 68 TYR A C 1
ATOM 553 O O . TYR A 1 68 ? 10.628 -10.688 -2.536 1.00 95.25 68 TYR A O 1
ATOM 561 N N . PHE A 1 69 ? 9.066 -9.102 -2.196 1.00 93.00 69 PHE A N 1
ATOM 562 C CA . PHE A 1 69 ? 9.360 -8.298 -3.383 1.00 93.00 69 PHE A CA 1
ATOM 563 C C . PHE A 1 69 ? 10.806 -7.785 -3.388 1.00 93.00 69 PHE A C 1
ATOM 565 O O . PHE A 1 69 ? 11.503 -7.959 -4.379 1.00 93.00 69 PHE A O 1
ATOM 572 N N . SER A 1 70 ? 11.281 -7.242 -2.261 1.00 91.19 70 SER A N 1
ATOM 573 C CA . SER A 1 70 ? 12.669 -6.784 -2.095 1.00 91.19 70 SER 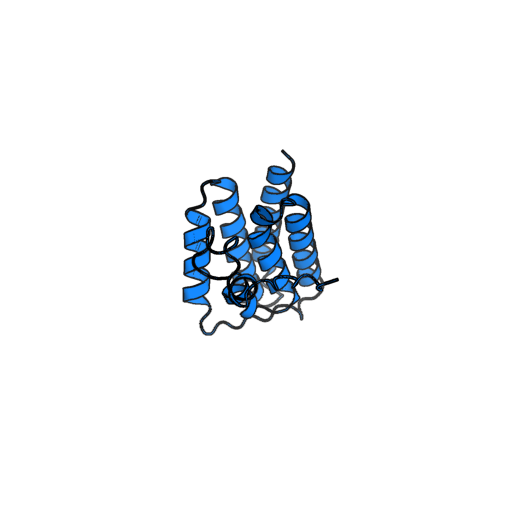A CA 1
ATOM 574 C C . SER A 1 70 ? 13.704 -7.865 -2.426 1.00 91.19 70 SER A C 1
ATOM 576 O O . SER A 1 70 ? 14.752 -7.552 -2.985 1.00 91.19 70 SER A O 1
ATOM 578 N N . ASP A 1 71 ? 13.415 -9.116 -2.063 1.00 92.00 71 ASP A N 1
ATOM 579 C CA . ASP A 1 71 ? 14.308 -10.261 -2.266 1.00 92.00 71 ASP A CA 1
ATOM 580 C C . ASP A 1 71 ? 14.157 -10.901 -3.663 1.00 92.00 71 ASP A C 1
ATOM 582 O O . ASP A 1 71 ? 15.029 -11.657 -4.088 1.00 92.00 71 ASP A O 1
ATOM 586 N N . HIS A 1 72 ? 13.060 -10.602 -4.370 1.00 90.00 72 HIS A N 1
ATOM 587 C CA . HIS A 1 72 ? 12.671 -11.200 -5.653 1.00 90.00 72 HIS A CA 1
ATOM 588 C C . HIS A 1 72 ? 12.262 -10.103 -6.656 1.00 90.00 72 HIS A C 1
ATOM 590 O O . HIS A 1 72 ? 11.071 -9.965 -6.962 1.00 90.00 72 HIS A O 1
ATOM 596 N N . PRO A 1 73 ? 13.215 -9.297 -7.162 1.00 77.31 73 PRO A N 1
ATOM 597 C CA . PRO A 1 73 ? 12.955 -8.154 -8.046 1.00 77.31 73 PRO A CA 1
ATOM 598 C C . PRO A 1 73 ? 12.349 -8.492 -9.406 1.00 77.31 73 PRO A C 1
ATOM 600 O O . PRO A 1 73 ? 11.877 -7.608 -10.116 1.00 77.31 73 PRO A O 1
ATOM 603 N N . GLU A 1 74 ? 12.346 -9.763 -9.789 1.00 81.94 74 GLU A N 1
ATOM 604 C CA . GLU A 1 74 ? 11.586 -10.257 -10.931 1.00 81.94 74 GLU A CA 1
ATOM 605 C C . GLU A 1 74 ? 10.066 -10.227 -10.697 1.00 81.94 74 GLU A C 1
ATOM 607 O O . GLU A 1 74 ? 9.292 -10.236 -11.656 1.00 81.94 74 GLU A O 1
ATOM 612 N N . SER A 1 75 ? 9.634 -10.180 -9.432 1.00 76.62 75 SER A N 1
ATOM 613 C CA . SER A 1 75 ? 8.288 -9.757 -9.051 1.00 76.62 75 SER A CA 1
ATOM 614 C C . SER A 1 75 ? 8.284 -8.233 -8.959 1.00 76.62 75 SER A C 1
ATOM 616 O O . SER A 1 75 ? 9.208 -7.658 -8.403 1.00 76.62 75 SER A O 1
ATOM 618 N N . GLY A 1 76 ? 7.299 -7.565 -9.554 1.00 78.44 76 GLY A N 1
ATOM 619 C CA . GLY A 1 76 ? 7.286 -6.106 -9.705 1.00 78.44 76 GLY A CA 1
ATOM 620 C C . GLY A 1 76 ? 6.560 -5.562 -10.923 1.00 78.44 76 GLY A C 1
ATOM 621 O O . GLY A 1 76 ? 6.742 -4.401 -11.273 1.00 78.44 76 GLY A O 1
ATOM 622 N N . PHE A 1 77 ? 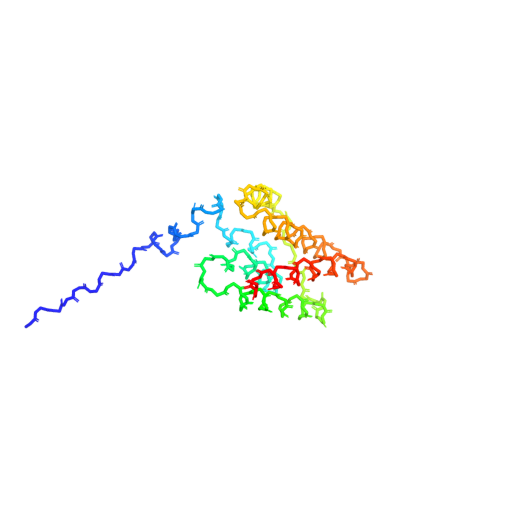5.750 -6.372 -11.602 1.00 86.50 77 PHE A N 1
ATOM 623 C CA . PHE A 1 77 ? 5.038 -5.892 -12.780 1.00 86.50 77 PHE A CA 1
ATOM 624 C C . PHE A 1 77 ? 3.931 -4.892 -12.408 1.00 86.50 77 PHE A C 1
ATOM 626 O O . PHE A 1 77 ? 3.098 -5.166 -11.540 1.00 86.50 77 PHE A O 1
ATOM 633 N N . LEU A 1 78 ? 3.888 -3.774 -13.139 1.00 91.44 78 LEU A N 1
ATOM 634 C CA . LEU A 1 78 ? 2.819 -2.781 -13.086 1.00 91.44 78 LEU A CA 1
ATOM 635 C C . LEU A 1 78 ? 2.211 -2.556 -14.477 1.00 91.44 78 LEU A C 1
ATOM 637 O O . LEU A 1 78 ? 2.877 -2.101 -15.408 1.00 91.44 78 LEU A O 1
ATOM 641 N N . LYS A 1 79 ? 0.901 -2.771 -14.600 1.00 94.12 79 LYS A N 1
ATOM 642 C CA . LYS A 1 79 ? 0.096 -2.321 -15.736 1.00 94.12 79 LYS A CA 1
ATOM 643 C C . LYS A 1 79 ? -0.270 -0.847 -15.548 1.00 94.12 79 LYS A C 1
ATOM 645 O O . LYS A 1 79 ? -1.220 -0.523 -14.842 1.00 94.12 79 LYS A O 1
ATOM 650 N N . SER A 1 80 ? 0.453 0.052 -16.209 1.00 93.38 80 SER A N 1
ATOM 651 C CA . SER A 1 80 ? 0.233 1.503 -16.098 1.00 93.38 80 SER A CA 1
ATOM 652 C C . SER A 1 80 ? -1.030 2.007 -16.810 1.00 93.38 80 SER A C 1
ATOM 654 O O . SER A 1 80 ? -1.610 3.013 -16.401 1.00 93.38 80 SER A O 1
ATOM 656 N N . GLU A 1 81 ? -1.484 1.319 -17.860 1.00 95.56 81 GLU A N 1
ATOM 657 C CA . GLU A 1 81 ? -2.679 1.708 -18.614 1.00 95.56 81 GLU A CA 1
ATOM 658 C C . GLU A 1 81 ? -3.926 1.703 -17.717 1.00 95.56 81 GLU A C 1
ATOM 660 O O . GLU A 1 81 ? -4.293 0.668 -17.159 1.00 95.56 81 GLU A O 1
ATOM 665 N N . GLY A 1 82 ? -4.576 2.864 -17.589 1.00 95.94 82 GLY A N 1
ATOM 666 C CA . GLY A 1 82 ? -5.781 3.050 -16.773 1.00 95.94 82 GLY A CA 1
ATOM 667 C C . GLY A 1 82 ? -5.540 3.172 -15.263 1.00 95.94 82 GLY A C 1
ATOM 668 O O . GLY A 1 82 ? -6.505 3.368 -14.532 1.00 95.94 82 GLY A O 1
ATOM 669 N N . LEU A 1 83 ? -4.288 3.096 -14.792 1.00 96.38 83 LEU A N 1
ATOM 670 C CA . LEU A 1 83 ? -3.961 3.141 -13.361 1.00 96.38 83 LEU A CA 1
ATOM 671 C C . LEU A 1 83 ? -4.253 4.504 -12.730 1.00 96.38 83 LEU A C 1
ATOM 673 O O . LEU A 1 83 ? -4.748 4.563 -11.612 1.00 96.38 83 LEU A O 1
ATOM 677 N N . GLU A 1 84 ? -3.916 5.590 -13.425 1.00 96.56 84 GLU A N 1
ATOM 678 C CA . GLU A 1 84 ? -3.949 6.952 -12.876 1.00 96.56 84 GLU A CA 1
ATOM 679 C C . GLU A 1 84 ? -5.298 7.332 -12.236 1.00 96.56 84 GLU A C 1
ATOM 681 O O . GLU A 1 84 ? -5.287 7.654 -11.047 1.00 96.56 84 GLU A O 1
ATOM 686 N N . PRO A 1 85 ? -6.459 7.194 -12.909 1.00 97.25 85 PRO A N 1
ATOM 687 C CA . PRO A 1 85 ? -7.737 7.563 -12.299 1.00 97.25 85 PRO A CA 1
ATOM 688 C C . PRO A 1 85 ? -8.105 6.668 -11.108 1.00 97.25 85 PRO A C 1
ATOM 690 O O . PRO A 1 85 ? -8.718 7.130 -10.147 1.00 97.25 85 PRO A O 1
ATOM 693 N N . VAL A 1 86 ? -7.714 5.390 -11.141 1.00 97.12 86 VAL A N 1
ATOM 694 C CA . VAL A 1 86 ? -7.947 4.451 -10.035 1.00 97.12 86 VAL A CA 1
ATOM 695 C C . VAL A 1 86 ? -7.095 4.838 -8.829 1.00 97.12 86 VAL A C 1
ATOM 697 O O . VAL A 1 86 ? -7.603 4.946 -7.715 1.00 97.12 86 VAL A O 1
ATOM 700 N N . LEU A 1 87 ? -5.807 5.093 -9.054 1.00 97.25 87 LEU A N 1
ATOM 701 C CA . LEU A 1 87 ? -4.868 5.525 -8.029 1.00 97.25 87 LEU A CA 1
ATOM 702 C C . LEU A 1 87 ? -5.294 6.861 -7.406 1.00 97.25 87 LEU A C 1
ATOM 704 O O . LEU A 1 87 ? -5.258 6.995 -6.184 1.00 97.25 87 LEU A O 1
ATOM 708 N N . ALA A 1 88 ? -5.726 7.826 -8.220 1.00 97.56 88 ALA A N 1
ATOM 709 C CA . ALA A 1 88 ? -6.182 9.132 -7.757 1.00 97.56 88 ALA A CA 1
ATOM 710 C C . ALA A 1 88 ? -7.388 9.025 -6.810 1.00 97.56 88 ALA A C 1
ATOM 712 O O . ALA A 1 88 ? -7.390 9.665 -5.753 1.00 97.56 88 ALA A O 1
ATOM 713 N N . ASP A 1 89 ? -8.374 8.182 -7.137 1.00 97.06 89 ASP A N 1
ATOM 714 C CA . ASP A 1 89 ? -9.525 7.937 -6.262 1.00 97.06 89 ASP A CA 1
ATOM 715 C C . ASP A 1 89 ? -9.087 7.336 -4.917 1.00 97.06 89 ASP A C 1
ATOM 717 O O . ASP A 1 89 ? -9.455 7.858 -3.864 1.00 97.06 89 ASP A O 1
ATOM 721 N N . PHE A 1 90 ? -8.215 6.319 -4.922 1.00 96.81 90 PHE A N 1
ATOM 722 C CA . PHE A 1 90 ? -7.701 5.731 -3.677 1.00 96.81 90 PHE A CA 1
ATOM 723 C C . PHE A 1 90 ? -6.905 6.728 -2.831 1.00 96.81 90 PHE A C 1
ATOM 725 O O . PHE A 1 90 ? -7.092 6.787 -1.617 1.00 96.81 90 PHE A O 1
ATOM 732 N N . LEU A 1 91 ? -6.022 7.526 -3.437 1.00 97.62 91 LEU A N 1
ATOM 733 C CA . LEU A 1 91 ? -5.249 8.531 -2.702 1.00 97.62 91 LEU A CA 1
ATOM 734 C C . LEU A 1 91 ? -6.148 9.628 -2.117 1.00 97.62 91 LEU A C 1
ATOM 736 O O . LEU A 1 91 ? -5.892 10.086 -1.004 1.00 97.62 91 LEU A O 1
ATOM 740 N N . THR A 1 92 ? -7.207 10.008 -2.834 1.00 96.81 92 THR A N 1
ATOM 741 C CA . THR A 1 92 ? -8.219 10.960 -2.355 1.00 96.81 92 THR A CA 1
ATOM 742 C C . THR A 1 92 ? -8.992 10.387 -1.172 1.00 96.81 92 THR A C 1
ATOM 744 O O . THR A 1 92 ? -9.145 11.051 -0.148 1.00 96.81 92 THR A O 1
ATOM 747 N N . ASP A 1 93 ? -9.443 9.140 -1.268 1.00 95.00 93 ASP A N 1
ATOM 748 C CA . ASP A 1 93 ? -10.191 8.487 -0.195 1.00 95.00 93 ASP A CA 1
ATOM 749 C C . ASP A 1 93 ? -9.330 8.247 1.050 1.00 95.00 93 ASP A C 1
ATOM 751 O O . ASP A 1 93 ? -9.821 8.372 2.172 1.00 95.00 93 ASP A O 1
ATOM 755 N N . LEU A 1 94 ? -8.040 7.936 0.874 1.00 95.75 94 LEU A N 1
ATOM 756 C CA . LEU A 1 94 ? -7.079 7.817 1.972 1.00 95.75 94 LEU A CA 1
ATOM 757 C C . LEU A 1 94 ? -6.839 9.166 2.657 1.00 95.75 94 LEU A C 1
ATOM 759 O O . LEU A 1 94 ? -6.895 9.240 3.881 1.00 95.75 94 LEU A O 1
ATOM 763 N N . ALA A 1 95 ? -6.651 10.241 1.889 1.00 95.44 95 ALA A N 1
ATOM 764 C CA . ALA A 1 95 ? -6.478 11.586 2.440 1.00 95.44 95 ALA A CA 1
ATOM 765 C C . ALA A 1 95 ? -7.711 12.082 3.222 1.00 95.44 95 ALA A C 1
ATOM 767 O O . ALA A 1 95 ? -7.579 12.903 4.125 1.00 95.44 95 ALA A O 1
ATOM 768 N N . ASN A 1 96 ? -8.900 11.566 2.897 1.00 93.81 96 ASN A N 1
ATOM 769 C CA . ASN A 1 96 ? -10.162 11.921 3.546 1.00 93.81 96 ASN A CA 1
ATOM 770 C C . ASN A 1 96 ? -10.559 10.979 4.701 1.00 93.81 96 ASN A C 1
ATOM 772 O O . ASN A 1 96 ? -11.670 11.094 5.231 1.00 93.81 96 ASN A O 1
ATOM 776 N N . GLN A 1 97 ? -9.696 10.039 5.105 1.00 90.56 97 GLN A N 1
ATOM 777 C CA . GLN A 1 97 ? -9.983 9.165 6.244 1.00 90.56 97 GLN A CA 1
ATOM 778 C C . GLN A 1 97 ? -10.091 9.964 7.549 1.00 90.56 97 GLN A C 1
ATOM 780 O O . GLN A 1 97 ? -9.364 10.924 7.788 1.00 90.56 97 GLN A O 1
ATOM 785 N N . LYS A 1 98 ? -10.996 9.527 8.434 1.00 91.06 98 LYS A N 1
ATOM 786 C CA . LYS A 1 98 ? -11.162 10.130 9.770 1.00 91.06 98 LYS A CA 1
ATOM 787 C C . LYS A 1 98 ? -9.927 9.936 10.650 1.00 91.06 98 LYS A C 1
ATOM 789 O O . LYS A 1 98 ? -9.599 10.805 11.450 1.00 91.06 98 LYS A O 1
ATOM 794 N N . ASP A 1 99 ? -9.285 8.781 10.515 1.00 92.25 99 ASP A N 1
ATOM 795 C CA . ASP A 1 99 ? -7.982 8.504 11.107 1.00 92.25 99 ASP A CA 1
ATOM 796 C C . ASP A 1 99 ? -6.911 9.111 10.192 1.00 92.25 99 ASP A C 1
ATOM 798 O O . ASP A 1 99 ? -6.552 8.528 9.166 1.00 92.25 99 ASP A O 1
ATOM 802 N N . GLN A 1 100 ? -6.470 10.323 10.535 1.00 93.19 100 GLN A N 1
ATOM 803 C CA . GLN A 1 100 ? -5.511 11.085 9.732 1.00 93.19 100 GLN A CA 1
ATOM 804 C C . GLN A 1 100 ? -4.164 10.370 9.625 1.00 93.19 100 GLN A C 1
ATOM 806 O O . GLN A 1 100 ? -3.603 10.310 8.535 1.00 93.19 100 GLN A O 1
ATOM 811 N N . LEU A 1 101 ? -3.688 9.765 10.720 1.00 95.12 101 LEU A N 1
ATOM 812 C CA . LEU A 1 101 ? -2.441 9.004 10.716 1.00 95.12 101 LEU A CA 1
ATOM 813 C C . LEU A 1 101 ? -2.543 7.841 9.728 1.00 95.12 101 LEU A C 1
ATOM 815 O O . LEU A 1 101 ? -1.673 7.677 8.877 1.00 95.12 101 LEU A O 1
ATOM 819 N N . PHE A 1 102 ? -3.627 7.063 9.795 1.00 95.56 102 PHE A N 1
ATOM 820 C CA . PHE A 1 102 ? -3.843 5.984 8.835 1.00 95.56 102 PHE A CA 1
ATOM 821 C C . PHE A 1 102 ? -3.892 6.503 7.394 1.00 95.56 102 PHE A C 1
ATOM 823 O O . PHE A 1 102 ? -3.221 5.946 6.529 1.00 95.56 102 PHE A O 1
ATOM 830 N N . GLY A 1 103 ? -4.665 7.559 7.133 1.00 96.00 103 GLY A N 1
ATOM 831 C CA . GLY A 1 103 ? -4.815 8.134 5.796 1.00 96.00 103 GLY A CA 1
ATOM 832 C C . GLY A 1 103 ? -3.492 8.602 5.185 1.00 96.00 103 GLY A C 1
ATOM 833 O O . GLY A 1 103 ? -3.175 8.273 4.038 1.00 96.00 103 GLY A O 1
ATOM 834 N N . GLU A 1 104 ? -2.687 9.320 5.966 1.00 97.56 104 GLU A N 1
ATOM 835 C CA . GLU A 1 104 ? -1.375 9.822 5.554 1.00 97.56 104 GLU A CA 1
ATOM 836 C C . GLU A 1 104 ? -0.382 8.688 5.293 1.00 97.56 104 GLU A C 1
ATOM 838 O O . GLU A 1 104 ? 0.260 8.650 4.238 1.00 97.56 104 GLU A O 1
ATOM 843 N N . GLU A 1 105 ? -0.279 7.746 6.228 1.00 98.38 105 GLU A N 1
ATOM 844 C CA . GLU A 1 105 ? 0.686 6.652 6.182 1.00 98.38 105 GLU A CA 1
ATOM 845 C C . GLU A 1 105 ? 0.336 5.614 5.113 1.00 98.38 105 GLU A C 1
ATOM 847 O O . GLU A 1 105 ? 1.190 5.231 4.311 1.00 98.38 105 GLU A O 1
ATOM 852 N N . ALA A 1 106 ? -0.933 5.215 5.008 1.00 97.69 106 ALA A N 1
ATOM 853 C CA . ALA A 1 106 ? -1.384 4.334 3.935 1.00 97.69 106 ALA A CA 1
ATOM 854 C C . ALA A 1 106 ? -1.230 5.013 2.565 1.00 97.69 106 ALA A C 1
ATOM 856 O O . ALA A 1 106 ? -0.777 4.381 1.611 1.00 97.69 106 ALA A O 1
ATOM 857 N N . GLY A 1 107 ? -1.518 6.316 2.459 1.00 97.94 107 GLY A N 1
ATOM 858 C CA . GLY A 1 107 ? -1.275 7.082 1.236 1.00 97.94 107 GLY A CA 1
ATOM 859 C C . GLY A 1 107 ? 0.212 7.159 0.876 1.00 97.94 107 GLY A C 1
ATOM 860 O O . GLY A 1 107 ? 0.573 7.030 -0.297 1.00 97.94 107 GLY A O 1
ATOM 861 N N . ARG A 1 108 ? 1.093 7.334 1.872 1.00 98.44 108 ARG A N 1
ATOM 862 C CA . ARG A 1 108 ? 2.550 7.306 1.680 1.00 98.44 108 ARG A CA 1
ATOM 863 C C . ARG A 1 108 ? 3.010 5.936 1.201 1.00 98.44 108 ARG A C 1
ATOM 865 O O . ARG A 1 108 ? 3.778 5.877 0.245 1.00 98.44 108 ARG A O 1
ATOM 872 N N . PHE A 1 109 ? 2.520 4.860 1.808 1.00 98.50 109 PHE A N 1
ATOM 873 C CA . PHE A 1 109 ? 2.801 3.499 1.367 1.00 98.50 109 PHE A CA 1
ATOM 874 C C . PHE A 1 109 ? 2.398 3.283 -0.100 1.00 98.50 109 PHE A C 1
ATOM 876 O O . PHE A 1 109 ? 3.232 2.869 -0.900 1.00 98.50 109 PHE A O 1
ATOM 883 N N . VAL A 1 110 ? 1.158 3.626 -0.474 1.00 98.06 110 VAL A N 1
ATOM 884 C CA . VAL A 1 110 ? 0.641 3.429 -1.841 1.00 98.06 110 VAL A CA 1
ATOM 885 C C . VAL A 1 110 ? 1.497 4.170 -2.871 1.00 98.06 110 VAL A C 1
ATOM 887 O O . VAL A 1 110 ? 1.910 3.569 -3.861 1.00 98.06 110 VAL A O 1
ATOM 890 N N . ARG A 1 111 ? 1.801 5.456 -2.640 1.00 97.94 111 ARG A N 1
ATOM 891 C CA . ARG A 1 111 ? 2.619 6.261 -3.567 1.00 97.94 111 ARG A CA 1
ATOM 892 C C . ARG A 1 111 ? 4.012 5.675 -3.767 1.00 97.94 111 ARG A C 1
ATOM 894 O O . ARG A 1 111 ? 4.471 5.568 -4.899 1.00 97.94 111 ARG A O 1
ATOM 901 N N . ASN A 1 112 ? 4.665 5.293 -2.675 1.00 97.75 112 ASN A N 1
ATOM 902 C CA . ASN A 1 112 ? 6.019 4.761 -2.731 1.00 97.75 112 ASN A CA 1
ATOM 903 C C . ASN A 1 112 ? 6.064 3.371 -3.367 1.00 97.75 112 ASN A C 1
ATOM 905 O O . ASN A 1 112 ? 6.955 3.102 -4.160 1.00 97.75 112 ASN A O 1
ATOM 909 N N . LEU A 1 113 ? 5.079 2.510 -3.103 1.00 96.44 113 LEU A N 1
ATOM 910 C CA . LEU A 1 113 ? 5.013 1.213 -3.767 1.00 96.44 113 LEU A CA 1
ATOM 911 C C . LEU A 1 113 ? 4.787 1.361 -5.278 1.00 96.44 113 LEU A C 1
ATOM 913 O O . LEU A 1 113 ? 5.475 0.698 -6.043 1.00 96.44 113 LEU A O 1
ATOM 917 N N . VAL A 1 114 ? 3.886 2.254 -5.716 1.00 95.69 114 VAL A N 1
ATOM 918 C CA . VAL A 1 114 ? 3.697 2.569 -7.148 1.00 95.69 114 VAL A CA 1
ATOM 919 C C . VAL A 1 114 ? 5.008 3.039 -7.779 1.00 95.69 114 VAL A C 1
ATOM 921 O O . VAL A 1 114 ? 5.363 2.571 -8.856 1.00 95.69 114 VAL A O 1
ATOM 924 N N . ALA A 1 115 ? 5.729 3.942 -7.114 1.00 94.12 115 ALA A N 1
ATOM 925 C CA . ALA A 1 115 ? 7.001 4.444 -7.617 1.00 94.12 115 ALA A CA 1
ATOM 926 C C . ALA A 1 115 ? 8.058 3.326 -7.694 1.00 94.12 115 ALA A C 1
ATOM 928 O O . ALA A 1 115 ? 8.690 3.159 -8.732 1.00 94.12 115 ALA A O 1
ATOM 929 N N . ALA A 1 116 ? 8.183 2.498 -6.653 1.00 93.06 116 ALA A N 1
ATOM 930 C CA . ALA A 1 116 ? 9.135 1.390 -6.610 1.00 93.06 116 ALA A CA 1
ATOM 931 C C . ALA A 1 116 ? 8.926 0.385 -7.756 1.00 93.06 116 ALA A C 1
ATOM 933 O O . ALA A 1 116 ? 9.895 -0.023 -8.384 1.00 93.06 116 ALA A O 1
ATOM 934 N N . VAL A 1 117 ? 7.677 0.018 -8.072 1.00 91.94 117 VAL A N 1
ATOM 935 C CA . VAL A 1 117 ? 7.380 -0.940 -9.160 1.00 91.94 117 VAL A CA 1
ATOM 936 C C . VAL A 1 117 ? 7.511 -0.340 -10.565 1.00 91.94 117 VAL A C 1
ATOM 938 O O . VAL A 1 117 ? 7.525 -1.071 -11.551 1.00 91.94 117 VAL A O 1
ATOM 941 N N . GLN A 1 118 ? 7.574 0.989 -10.686 1.00 89.94 118 GLN A N 1
ATOM 942 C CA . GLN A 1 118 ? 7.848 1.673 -11.955 1.00 89.94 118 GLN A CA 1
ATOM 943 C C . GLN A 1 118 ? 9.345 1.808 -12.234 1.00 89.94 118 GLN A C 1
ATOM 945 O O . GLN A 1 118 ? 9.744 1.994 -13.386 1.00 89.94 118 GLN A O 1
ATOM 950 N N . LEU A 1 119 ? 10.161 1.762 -11.184 1.00 86.62 119 LEU A N 1
ATOM 951 C CA . LEU A 1 119 ? 11.602 1.913 -11.263 1.00 86.62 119 LEU A CA 1
ATOM 952 C C . LEU A 1 119 ? 12.272 0.581 -11.599 1.00 86.62 119 LEU A C 1
ATOM 954 O O . LEU A 1 119 ? 11.783 -0.498 -11.270 1.00 86.62 119 LEU A O 1
ATOM 958 N N . ALA A 1 120 ? 13.433 0.669 -12.245 1.00 78.81 120 ALA A N 1
ATOM 959 C CA . ALA A 1 120 ? 14.296 -0.492 -12.393 1.00 78.81 120 ALA A CA 1
ATOM 960 C C . ALA A 1 120 ? 14.851 -0.913 -11.009 1.00 78.81 120 ALA A C 1
ATOM 962 O O . ALA A 1 120 ? 15.014 -0.044 -10.140 1.00 78.81 120 ALA A O 1
ATOM 963 N N . PRO A 1 121 ? 15.152 -2.207 -10.780 1.00 77.88 121 PRO A N 1
ATOM 964 C CA . PRO A 1 121 ? 15.584 -2.718 -9.472 1.00 77.88 121 PRO A CA 1
ATOM 965 C C . PRO A 1 121 ? 16.814 -2.023 -8.864 1.00 77.88 121 PRO A C 1
ATOM 967 O O . PRO A 1 121 ? 17.039 -2.065 -7.660 1.00 77.88 121 PRO A O 1
ATOM 970 N N . GLU A 1 122 ? 17.642 -1.362 -9.664 1.00 82.81 122 GLU A N 1
ATOM 971 C CA . GLU A 1 122 ? 18.776 -0.574 -9.183 1.00 82.81 122 GLU A CA 1
ATOM 972 C C . GLU A 1 122 ? 18.378 0.780 -8.558 1.00 82.81 122 GLU A C 1
ATOM 974 O O . GLU A 1 122 ? 19.186 1.386 -7.854 1.00 82.81 122 GLU A O 1
ATOM 979 N N . PHE A 1 123 ? 17.146 1.255 -8.782 1.00 84.94 123 PHE A N 1
ATOM 980 C CA . PHE A 1 123 ? 16.681 2.585 -8.364 1.00 84.94 123 PHE A CA 1
ATOM 981 C C . PHE A 1 123 ? 15.550 2.569 -7.342 1.00 84.94 123 PHE A C 1
ATOM 983 O O . PHE A 1 123 ? 15.348 3.574 -6.680 1.00 84.94 123 PHE A O 1
ATOM 990 N N . TRP A 1 124 ? 14.845 1.454 -7.177 1.00 88.44 124 TRP A N 1
ATOM 991 C CA . TRP A 1 124 ? 13.641 1.351 -6.345 1.00 88.44 124 TRP A CA 1
ATOM 992 C C . TRP A 1 124 ? 13.865 1.392 -4.820 1.00 88.44 124 TRP A C 1
ATOM 994 O O . TRP A 1 124 ? 12.904 1.392 -4.053 1.00 88.44 124 TRP A O 1
ATOM 1004 N N . ALA A 1 125 ? 15.119 1.349 -4.353 1.00 89.50 125 ALA A N 1
ATOM 1005 C CA . ALA A 1 125 ? 15.434 1.105 -2.947 1.00 89.50 125 ALA A CA 1
ATOM 1006 C C . ALA A 1 125 ? 14.942 2.238 -2.026 1.00 89.50 125 ALA A C 1
ATOM 1008 O O . ALA A 1 125 ? 14.341 1.927 -0.998 1.00 89.50 125 ALA A O 1
ATOM 1009 N N . PRO A 1 126 ? 15.118 3.532 -2.364 1.00 94.44 126 PRO A N 1
ATOM 1010 C CA . PRO A 1 126 ? 14.583 4.626 -1.556 1.00 94.44 126 PRO A CA 1
ATOM 1011 C C . PRO A 1 126 ? 13.058 4.567 -1.408 1.00 94.44 126 PRO A C 1
ATOM 1013 O O . PRO A 1 126 ? 12.536 4.710 -0.302 1.00 94.44 126 PRO A O 1
ATOM 1016 N N . GLU A 1 127 ? 12.341 4.317 -2.502 1.00 95.62 127 GLU A N 1
ATOM 1017 C CA . GLU A 1 127 ? 10.885 4.201 -2.527 1.00 95.62 127 GLU A CA 1
ATOM 1018 C C . GLU A 1 127 ? 10.430 2.986 -1.714 1.00 95.62 127 GLU A C 1
ATOM 1020 O O . GLU A 1 127 ? 9.507 3.073 -0.903 1.00 95.62 127 GLU A O 1
ATOM 1025 N N . LEU A 1 128 ? 11.114 1.854 -1.864 1.00 93.88 128 LEU A N 1
ATOM 1026 C CA . LEU A 1 128 ? 10.801 0.638 -1.128 1.00 93.88 128 LEU A CA 1
ATOM 1027 C C . LEU A 1 128 ? 10.992 0.819 0.386 1.00 93.88 128 LEU A C 1
ATOM 1029 O O . LEU A 1 128 ? 10.124 0.425 1.167 1.00 93.88 128 LEU A O 1
ATOM 1033 N N . GLU A 1 129 ? 12.072 1.474 0.810 1.00 95.81 129 GLU A N 1
ATOM 1034 C CA . GLU A 1 129 ? 12.313 1.794 2.222 1.00 95.81 129 GLU A CA 1
ATOM 1035 C C . GLU A 1 129 ? 11.307 2.816 2.772 1.00 95.81 129 GLU A C 1
ATOM 1037 O O . GLU A 1 129 ? 10.831 2.686 3.905 1.00 95.81 129 GLU A O 1
ATOM 1042 N N . ALA A 1 130 ? 10.890 3.794 1.966 1.00 97.38 130 ALA A N 1
ATOM 1043 C CA . ALA A 1 130 ? 9.828 4.722 2.345 1.00 97.38 130 ALA A CA 1
ATOM 1044 C C . ALA A 1 130 ? 8.468 4.014 2.505 1.00 97.38 130 ALA A C 1
ATOM 1046 O O . ALA A 1 130 ? 7.709 4.329 3.430 1.00 97.38 130 ALA A O 1
ATOM 1047 N N . ALA A 1 131 ? 8.166 3.027 1.653 1.00 97.38 131 ALA A N 1
ATOM 1048 C CA . ALA A 1 131 ? 6.983 2.182 1.790 1.00 97.38 131 ALA A CA 1
ATOM 1049 C C . ALA A 1 131 ? 7.045 1.313 3.061 1.00 97.38 131 ALA A C 1
ATOM 1051 O O . ALA A 1 131 ? 6.064 1.259 3.807 1.00 97.38 131 ALA A O 1
ATOM 1052 N N . LYS A 1 132 ? 8.196 0.690 3.360 1.00 97.19 132 LYS A N 1
ATOM 1053 C CA . LYS A 1 132 ? 8.411 -0.079 4.603 1.00 97.19 132 LYS A CA 1
ATOM 1054 C C . LYS A 1 132 ? 8.235 0.793 5.844 1.00 97.19 132 LYS A C 1
ATOM 1056 O O . LYS A 1 132 ? 7.475 0.438 6.738 1.00 97.19 132 LYS A O 1
ATOM 1061 N N . THR A 1 133 ? 8.836 1.980 5.857 1.00 98.12 133 THR A N 1
ATOM 1062 C CA . THR A 1 133 ? 8.730 2.937 6.972 1.00 98.12 133 THR A CA 1
ATOM 1063 C C . THR A 1 133 ? 7.275 3.331 7.254 1.00 98.12 133 THR A C 1
ATOM 1065 O O . THR A 1 133 ? 6.852 3.430 8.410 1.00 98.12 133 THR A O 1
ATOM 1068 N N . ALA A 1 134 ? 6.478 3.532 6.200 1.00 97.94 134 ALA A N 1
ATOM 1069 C CA . ALA A 1 134 ? 5.053 3.806 6.347 1.00 97.94 134 ALA A CA 1
ATOM 1070 C C . ALA A 1 134 ? 4.295 2.622 6.972 1.00 97.94 134 ALA A C 1
ATOM 1072 O O . ALA A 1 134 ? 3.519 2.797 7.912 1.00 97.94 134 ALA A O 1
ATOM 1073 N N . LEU A 1 135 ? 4.575 1.398 6.513 1.00 97.00 135 LEU A N 1
ATOM 1074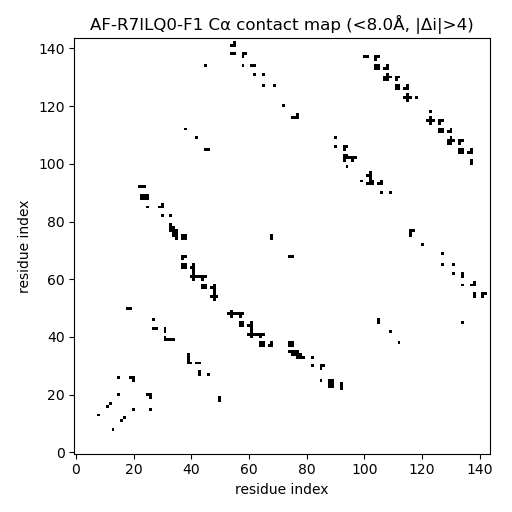 C CA . LEU A 1 135 ? 4.011 0.180 7.097 1.00 97.00 135 LEU A CA 1
ATOM 1075 C C . LEU A 1 135 ? 4.375 0.010 8.571 1.00 97.00 135 LEU A C 1
ATOM 1077 O O . LEU A 1 135 ? 3.500 -0.277 9.380 1.00 97.00 135 LEU A O 1
ATOM 1081 N N . GLU A 1 136 ? 5.637 0.206 8.939 1.00 97.50 136 GLU A N 1
ATOM 1082 C CA . GLU A 1 136 ? 6.077 0.111 10.333 1.00 97.50 136 GLU A CA 1
ATOM 1083 C C . GLU A 1 136 ? 5.363 1.121 11.235 1.00 97.50 136 GLU A C 1
ATOM 1085 O O . GLU A 1 136 ? 5.027 0.808 12.378 1.00 97.50 136 GLU A O 1
ATOM 1090 N N . THR A 1 137 ? 5.105 2.326 10.722 1.00 97.94 137 THR A N 1
ATOM 1091 C CA . THR A 1 137 ? 4.358 3.363 11.444 1.00 97.94 137 THR A CA 1
ATOM 1092 C C . THR A 1 137 ? 2.914 2.919 11.680 1.00 97.94 137 THR A C 1
ATOM 1094 O O . THR A 1 137 ? 2.421 2.997 12.807 1.00 97.94 137 THR A O 1
ATOM 1097 N N . LEU A 1 138 ? 2.261 2.362 10.654 1.00 97.19 138 LEU A N 1
ATOM 1098 C CA . LEU A 1 138 ? 0.920 1.783 10.768 1.00 97.19 138 LEU A CA 1
ATOM 1099 C C . LEU A 1 138 ? 0.869 0.595 11.738 1.00 97.19 138 LEU A C 1
ATOM 1101 O O . LEU A 1 138 ? -0.082 0.483 12.509 1.00 97.19 138 LEU A O 1
ATOM 1105 N N . ILE A 1 139 ? 1.874 -0.288 11.717 1.00 96.75 139 ILE A N 1
ATOM 1106 C CA . ILE A 1 139 ? 1.953 -1.447 12.619 1.00 96.75 139 ILE A CA 1
ATOM 1107 C C . ILE A 1 139 ? 2.019 -0.964 14.066 1.00 96.75 139 ILE A C 1
ATOM 1109 O O . ILE A 1 139 ? 1.163 -1.349 14.861 1.00 96.75 139 ILE A O 1
ATOM 1113 N N . LYS A 1 140 ? 2.946 -0.052 14.381 1.00 96.25 140 LYS A N 1
ATOM 1114 C CA . LYS A 1 140 ? 3.084 0.531 15.726 1.00 96.25 140 LYS A CA 1
ATOM 1115 C C . LYS A 1 140 ? 1.786 1.192 16.193 1.00 96.25 140 LYS A C 1
ATOM 1117 O O . LYS A 1 140 ? 1.372 0.993 17.328 1.00 96.25 140 LYS A O 1
ATOM 1122 N N . ALA A 1 141 ? 1.116 1.936 15.312 1.00 94.31 141 ALA A N 1
ATOM 1123 C CA . ALA A 1 141 ? -0.163 2.573 15.621 1.00 94.31 141 ALA A CA 1
ATOM 1124 C C . ALA A 1 141 ? -1.312 1.571 15.831 1.00 94.31 141 ALA A C 1
ATOM 1126 O O . ALA A 1 141 ? -2.274 1.880 16.523 1.00 94.31 141 ALA A O 1
ATOM 1127 N N . SER A 1 142 ? -1.237 0.381 15.229 1.00 91.44 142 SER A N 1
ATOM 1128 C CA . SER A 1 142 ? -2.255 -0.665 15.383 1.00 91.44 142 SER A CA 1
ATOM 1129 C C . SER A 1 142 ? -2.136 -1.466 16.683 1.00 91.44 142 SER A C 1
ATOM 1131 O O . SER A 1 142 ? -3.086 -2.152 17.049 1.00 91.44 142 SER A O 1
ATOM 1133 N N . GLU A 1 143 ? -0.974 -1.404 17.334 1.00 88.88 143 GLU A N 1
ATOM 1134 C CA . GLU A 1 143 ? -0.653 -2.112 18.580 1.00 88.88 143 GLU A CA 1
ATOM 1135 C C . GLU A 1 143 ? -0.881 -1.250 19.836 1.00 88.88 143 GLU A C 1
ATOM 1137 O O . GLU A 1 143 ? -0.853 -1.783 20.947 1.00 88.88 143 GLU A O 1
ATOM 1142 N N . ALA A 1 144 ? -1.089 0.060 19.657 1.00 77.06 144 ALA A N 1
ATOM 1143 C CA . ALA A 1 144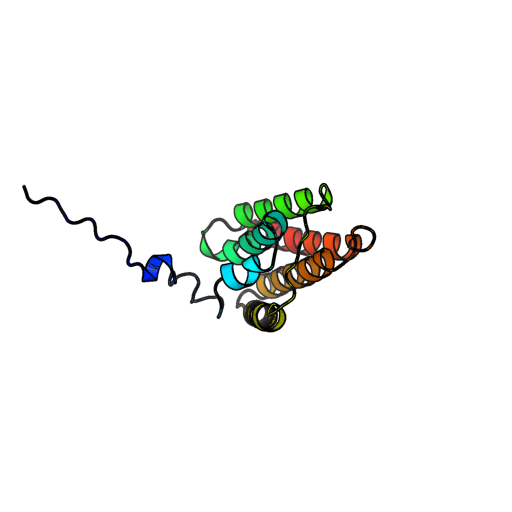 ? -1.334 1.048 20.711 1.00 77.06 144 ALA A CA 1
ATOM 1144 C C . ALA A 1 144 ? -2.824 1.157 21.073 1.00 77.06 144 ALA A C 1
ATOM 1146 O O . ALA A 1 144 ? -3.108 1.346 22.279 1.00 77.06 144 ALA A O 1
#